Protein AF-A0A959ZUV1-F1 (afdb_monomer_lite)

Structure (mmCIF, N/CA/C/O backbone):
data_AF-A0A959ZUV1-F1
#
_entry.id   AF-A0A959ZUV1-F1
#
loop_
_atom_site.group_PDB
_atom_site.id
_atom_site.type_symbol
_atom_site.label_atom_id
_atom_site.label_alt_id
_atom_site.label_comp_id
_atom_site.label_asym_id
_atom_site.label_entity_id
_atom_site.label_seq_id
_atom_site.pdbx_PDB_ins_code
_atom_site.Cartn_x
_atom_site.Cartn_y
_atom_site.Cartn_z
_atom_site.occupancy
_atom_site.B_iso_or_equiv
_atom_site.auth_seq_id
_atom_site.auth_comp_id
_atom_site.auth_asym_id
_atom_site.auth_atom_id
_atom_site.pdbx_PDB_model_num
ATOM 1 N N . MET A 1 1 ? 0.750 -37.006 -27.232 1.00 47.06 1 MET A N 1
ATOM 2 C CA . MET A 1 1 ? 0.203 -35.703 -26.803 1.00 47.06 1 MET A CA 1
ATOM 3 C C . MET A 1 1 ? 0.967 -35.293 -25.562 1.00 47.06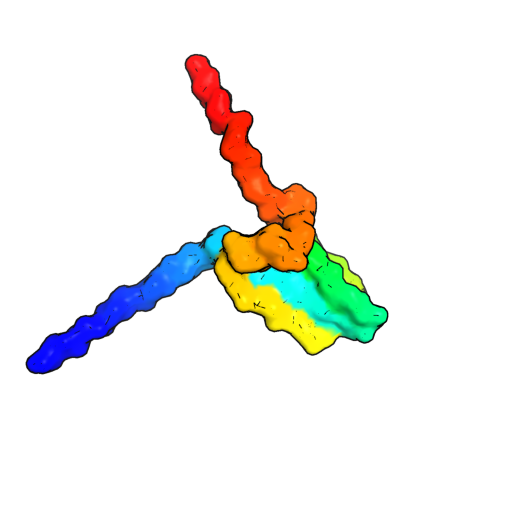 1 MET A C 1
ATOM 5 O O . MET A 1 1 ? 0.680 -35.785 -24.481 1.00 47.06 1 MET A O 1
ATOM 9 N N . THR A 1 2 ? 2.034 -34.522 -25.744 1.00 45.69 2 THR A N 1
ATOM 10 C CA . THR A 1 2 ? 2.876 -34.066 -24.637 1.00 45.69 2 THR A CA 1
ATOM 11 C C . THR A 1 2 ? 2.169 -32.880 -24.004 1.00 45.69 2 THR A C 1
ATOM 13 O O . THR A 1 2 ? 2.039 -31.838 -24.641 1.00 45.69 2 THR A O 1
ATOM 16 N N . TYR A 1 3 ? 1.657 -33.057 -22.788 1.00 47.25 3 TYR A N 1
ATOM 17 C CA . TYR A 1 3 ? 1.228 -31.940 -21.959 1.00 47.25 3 TYR A CA 1
ATOM 18 C C . TYR A 1 3 ? 2.480 -31.105 -21.694 1.00 47.25 3 TYR A C 1
ATOM 20 O O . TYR A 1 3 ? 3.356 -31.514 -20.934 1.00 47.25 3 TYR A O 1
ATOM 28 N N . LEU A 1 4 ? 2.610 -29.981 -22.398 1.00 51.22 4 LEU A N 1
ATOM 29 C CA . LEU A 1 4 ? 3.535 -28.927 -22.018 1.00 51.22 4 LEU A CA 1
ATOM 30 C C . LEU A 1 4 ? 2.996 -28.377 -20.702 1.00 51.22 4 LEU A C 1
ATOM 32 O O . LEU A 1 4 ? 2.166 -27.475 -20.687 1.00 51.22 4 LEU A O 1
ATOM 36 N N . THR A 1 5 ? 3.400 -28.994 -19.596 1.00 51.56 5 THR A N 1
ATOM 37 C CA . THR A 1 5 ? 3.306 -28.373 -18.284 1.00 51.56 5 THR A CA 1
ATOM 38 C C . THR A 1 5 ? 4.213 -27.159 -18.370 1.00 51.56 5 THR A C 1
ATOM 40 O O . THR A 1 5 ? 5.434 -27.284 -18.264 1.00 51.56 5 THR A O 1
ATOM 43 N N . GLU A 1 6 ? 3.623 -26.007 -18.689 1.00 53.22 6 GLU A N 1
ATOM 44 C CA . GLU A 1 6 ? 4.291 -24.719 -18.587 1.00 53.22 6 GLU A CA 1
ATOM 45 C C . GLU A 1 6 ? 4.982 -24.704 -17.217 1.00 53.22 6 GLU A C 1
ATOM 47 O O . GLU A 1 6 ? 4.328 -25.035 -16.215 1.00 53.22 6 GLU A O 1
ATOM 52 N N . PRO A 1 7 ? 6.301 -24.432 -17.141 1.00 50.94 7 PRO A N 1
ATOM 53 C CA . PRO A 1 7 ? 6.937 -24.272 -15.843 1.00 50.94 7 PRO A CA 1
ATOM 54 C C . PRO A 1 7 ? 6.089 -23.251 -15.085 1.00 50.94 7 PRO A C 1
ATOM 56 O O . PRO A 1 7 ? 5.659 -22.279 -15.717 1.00 50.94 7 PRO A O 1
ATOM 59 N N . PRO A 1 8 ? 5.777 -23.465 -13.789 1.00 51.06 8 PRO A N 1
ATOM 60 C CA . PRO A 1 8 ? 5.052 -22.458 -13.036 1.00 51.06 8 PRO A CA 1
ATOM 61 C C . PRO A 1 8 ? 5.837 -21.183 -13.263 1.00 51.06 8 PRO A C 1
ATOM 63 O O . PRO A 1 8 ? 7.023 -21.160 -12.938 1.00 51.06 8 PRO A O 1
ATOM 66 N N . HIS A 1 9 ? 5.234 -20.199 -13.941 1.00 53.22 9 HIS A N 1
ATOM 67 C CA . HIS A 1 9 ? 5.851 -18.898 -14.098 1.00 53.22 9 HIS A CA 1
ATOM 68 C C . HIS A 1 9 ? 6.272 -18.546 -12.690 1.00 53.22 9 HIS A C 1
ATOM 70 O O . HIS A 1 9 ? 5.406 -18.375 -11.825 1.00 53.22 9 HIS A O 1
ATOM 76 N N . THR A 1 10 ? 7.577 -18.577 -12.428 1.00 46.41 10 THR A N 1
ATOM 77 C CA . THR A 1 10 ? 8.133 -18.087 -11.189 1.00 46.41 10 THR A CA 1
ATOM 78 C C . THR A 1 10 ? 7.785 -16.620 -11.287 1.00 46.41 10 THR A C 1
ATOM 80 O O . THR A 1 10 ? 8.459 -15.846 -11.960 1.00 46.41 10 THR A O 1
ATOM 83 N N . ARG A 1 11 ? 6.593 -16.278 -10.793 1.00 51.81 11 ARG A N 1
ATOM 84 C CA . ARG A 1 11 ? 6.162 -14.922 -10.553 1.00 51.81 11 ARG A CA 1
ATOM 85 C C . ARG A 1 11 ? 7.172 -14.485 -9.533 1.00 51.81 11 ARG A C 1
ATOM 87 O O . ARG A 1 11 ? 7.070 -14.845 -8.366 1.00 51.81 11 ARG A O 1
ATOM 94 N N . ASP A 1 12 ? 8.236 -13.899 -10.056 1.00 52.19 12 ASP A N 1
ATOM 95 C CA . ASP A 1 12 ? 9.255 -13.177 -9.339 1.00 52.19 12 ASP A CA 1
ATOM 96 C C . ASP A 1 12 ? 8.505 -12.430 -8.238 1.00 52.19 12 ASP A C 1
ATOM 98 O O . ASP A 1 12 ? 7.764 -11.487 -8.522 1.00 52.19 12 ASP A O 1
ATOM 102 N N . GLY A 1 13 ? 8.560 -12.933 -7.001 1.00 53.69 13 GLY A N 1
ATOM 103 C CA . GLY A 1 13 ? 7.798 -12.349 -5.893 1.00 53.69 13 GLY A CA 1
ATOM 104 C C . GLY A 1 13 ? 8.189 -10.884 -5.686 1.00 53.69 13 GLY A C 1
ATOM 105 O O . GLY A 1 13 ? 7.389 -10.082 -5.209 1.00 53.69 13 GLY A O 1
ATOM 106 N N . ASP A 1 14 ? 9.389 -10.532 -6.152 1.00 60.75 14 ASP A N 1
ATOM 107 C CA . ASP A 1 14 ? 9.950 -9.191 -6.270 1.00 60.75 14 ASP A CA 1
ATOM 108 C C . ASP A 1 14 ? 9.242 -8.273 -7.279 1.00 60.75 14 ASP A C 1
ATOM 110 O O . ASP A 1 14 ? 9.293 -7.048 -7.136 1.00 60.75 14 ASP A O 1
ATOM 114 N N . GLN A 1 15 ? 8.546 -8.830 -8.273 1.00 68.06 15 GLN A N 1
ATOM 115 C CA . GLN A 1 15 ? 7.758 -8.079 -9.254 1.00 68.06 15 GLN A CA 1
ATOM 116 C C . GLN A 1 15 ? 6.278 -7.970 -8.879 1.00 68.06 15 GLN A C 1
ATOM 118 O O . GLN A 1 15 ? 5.530 -7.274 -9.571 1.00 68.06 15 GLN A O 1
ATOM 123 N N . GLU A 1 16 ? 5.838 -8.609 -7.796 1.00 78.00 16 GLU A N 1
ATOM 124 C CA . GLU A 1 16 ? 4.463 -8.527 -7.310 1.00 78.00 16 GLU A CA 1
ATOM 125 C C . GLU A 1 16 ? 4.371 -7.649 -6.058 1.00 78.00 16 GLU A C 1
ATOM 127 O O . GLU A 1 16 ? 5.129 -7.777 -5.091 1.00 78.00 16 GLU A O 1
ATOM 132 N N . GLY A 1 17 ? 3.407 -6.734 -6.072 1.00 86.38 17 GLY A N 1
ATOM 133 C CA . GLY A 1 17 ? 3.113 -5.854 -4.953 1.00 86.38 17 GLY A CA 1
ATOM 134 C C . GLY A 1 17 ? 1.663 -5.957 -4.511 1.00 86.38 17 GLY A C 1
ATOM 135 O O . GLY A 1 17 ? 0.846 -6.693 -5.076 1.00 86.38 17 GLY A O 1
ATOM 136 N N . TRP A 1 18 ? 1.335 -5.174 -3.494 1.00 87.94 18 TRP A N 1
ATOM 137 C CA . TRP A 1 18 ? -0.019 -5.063 -2.990 1.00 87.94 18 TRP A CA 1
ATOM 138 C C . TRP A 1 18 ? -0.334 -3.657 -2.493 1.00 87.94 18 TRP A C 1
ATOM 140 O O . TRP A 1 18 ? 0.554 -2.903 -2.102 1.00 87.94 18 TRP A O 1
ATOM 150 N N . VAL A 1 19 ? -1.616 -3.313 -2.487 1.00 88.81 19 VAL A N 1
ATOM 151 C CA . VAL A 1 19 ? -2.147 -2.088 -1.885 1.00 88.81 19 VAL A CA 1
ATOM 152 C C . VAL A 1 19 ? -3.433 -2.416 -1.135 1.00 88.81 19 VAL A C 1
ATOM 154 O O . VAL A 1 19 ? -4.245 -3.215 -1.609 1.00 88.81 19 VAL A O 1
ATOM 157 N N . ALA A 1 20 ? -3.620 -1.837 0.048 1.00 89.00 20 ALA A N 1
ATOM 158 C CA . ALA A 1 20 ? -4.834 -2.011 0.832 1.00 89.00 20 ALA A CA 1
ATOM 159 C C . ALA A 1 20 ? -5.763 -0.808 0.685 1.00 89.00 20 ALA A C 1
ATOM 161 O O . ALA A 1 20 ? -5.339 0.345 0.622 1.00 89.00 20 ALA A O 1
ATOM 162 N N . ARG A 1 21 ? -7.062 -1.087 0.688 1.00 89.06 21 ARG A N 1
ATOM 163 C CA . ARG A 1 21 ? -8.115 -0.097 0.878 1.00 89.06 21 ARG A CA 1
ATOM 164 C C . ARG A 1 21 ? -8.517 -0.097 2.344 1.00 89.06 21 ARG A C 1
ATOM 166 O O . ARG A 1 21 ? -8.899 -1.145 2.867 1.00 89.06 21 ARG A O 1
ATOM 173 N N . LEU A 1 22 ? -8.463 1.060 2.990 1.00 88.62 22 LEU A N 1
ATOM 174 C CA . LEU A 1 22 ? -8.802 1.192 4.406 1.00 88.62 22 LEU A CA 1
ATOM 175 C C . LEU A 1 22 ? -10.320 1.255 4.608 1.00 88.62 22 LEU A C 1
ATOM 177 O O . LEU A 1 22 ? -11.064 1.719 3.736 1.00 88.62 22 LEU A O 1
ATOM 181 N N . THR A 1 23 ? -10.789 0.796 5.768 1.00 85.75 23 THR A N 1
ATOM 182 C CA . THR A 1 23 ? -12.219 0.826 6.127 1.00 85.75 23 THR A CA 1
ATOM 183 C C . THR A 1 23 ? -12.730 2.255 6.303 1.00 85.75 23 THR A C 1
ATOM 185 O O . THR A 1 23 ? -13.838 2.552 5.862 1.00 85.75 23 THR A O 1
ATOM 188 N N . ALA A 1 24 ? -11.893 3.153 6.834 1.00 85.38 24 ALA A N 1
ATOM 189 C CA . ALA A 1 24 ? -12.163 4.590 6.941 1.00 85.38 24 ALA A CA 1
ATOM 190 C C . ALA A 1 24 ? -12.261 5.309 5.576 1.00 85.38 24 ALA A C 1
ATOM 192 O O . ALA A 1 24 ? -12.645 6.474 5.506 1.00 85.38 24 ALA A O 1
ATOM 193 N N . GLY A 1 25 ? -11.939 4.615 4.480 1.00 83.81 25 GLY A N 1
ATOM 194 C CA . GLY A 1 25 ? -11.801 5.194 3.149 1.00 83.81 25 GLY A CA 1
ATOM 195 C C . GLY A 1 25 ? -10.340 5.482 2.801 1.00 83.81 25 GLY A C 1
ATOM 196 O O . GLY A 1 25 ? -9.474 5.573 3.662 1.00 83.81 25 GLY A O 1
ATOM 197 N N . GLY A 1 26 ? -10.059 5.585 1.501 1.00 87.50 26 GLY A N 1
ATOM 198 C CA . GLY A 1 26 ? -8.701 5.779 0.989 1.00 87.50 26 GLY A CA 1
ATOM 199 C C . GLY A 1 26 ? -7.918 4.487 0.743 1.00 87.50 26 GLY A C 1
ATOM 200 O O . GLY A 1 26 ? -8.366 3.374 1.034 1.00 87.50 26 GLY A O 1
ATOM 201 N N . TRP A 1 27 ? -6.746 4.664 0.139 1.00 88.81 27 TRP A N 1
ATOM 202 C CA . TRP A 1 27 ? -5.815 3.603 -0.231 1.00 88.81 27 TRP A CA 1
ATOM 203 C C . TRP A 1 27 ? -4.487 3.823 0.483 1.00 88.81 27 TRP A C 1
ATOM 205 O O . TRP A 1 27 ? -4.047 4.965 0.631 1.00 88.81 27 TRP A O 1
ATOM 215 N N . THR A 1 28 ? -3.845 2.738 0.901 1.00 87.69 28 THR A N 1
ATOM 216 C CA . THR A 1 28 ? -2.472 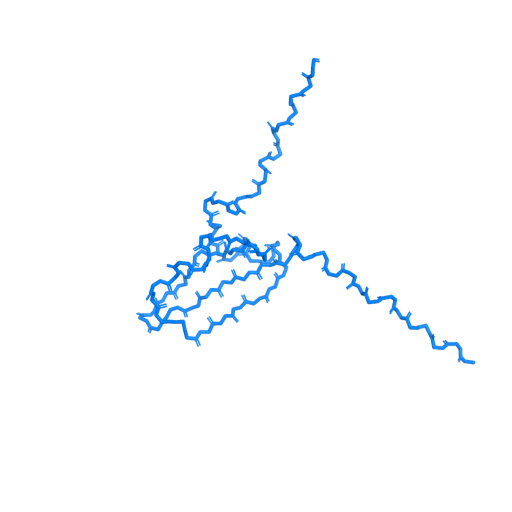2.789 1.398 1.00 87.69 28 THR A CA 1
ATOM 217 C C . THR A 1 28 ? -1.508 3.091 0.254 1.00 87.69 28 THR A C 1
ATOM 219 O O . THR A 1 28 ? -1.863 3.079 -0.928 1.00 87.69 28 THR A O 1
ATOM 222 N N . TYR A 1 29 ? -0.246 3.313 0.604 1.00 88.25 29 TYR A N 1
ATOM 223 C CA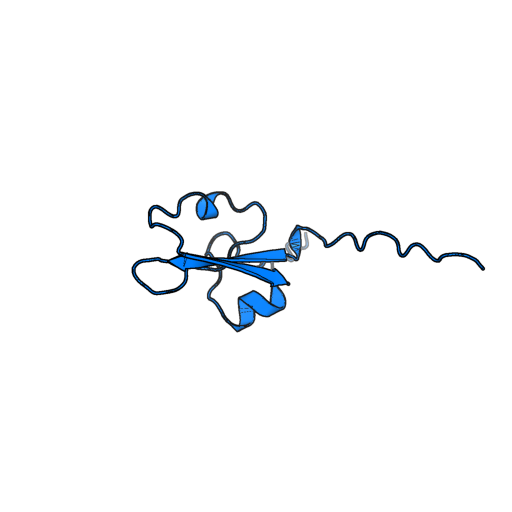 . TYR A 1 29 ? 0.824 3.153 -0.366 1.00 88.25 29 TYR A CA 1
ATOM 224 C C . TYR A 1 29 ? 0.842 1.708 -0.878 1.00 88.25 29 TYR A C 1
ATOM 226 O O . TYR A 1 29 ? 0.435 0.788 -0.159 1.00 88.25 29 TYR A O 1
ATOM 234 N N . TYR A 1 30 ? 1.292 1.498 -2.114 1.00 86.69 30 TYR A N 1
ATOM 235 C CA . TYR A 1 30 ? 1.570 0.135 -2.549 1.00 86.69 30 TYR A CA 1
ATOM 236 C C . TYR A 1 30 ? 2.918 -0.317 -1.966 1.00 86.69 30 TYR A C 1
ATOM 238 O O . TYR A 1 30 ? 3.875 0.463 -1.859 1.00 86.69 30 TYR A O 1
ATOM 246 N N . HIS A 1 31 ? 2.991 -1.591 -1.603 1.00 86.19 31 HIS A N 1
ATOM 247 C CA . HIS A 1 31 ? 4.146 -2.238 -0.996 1.00 86.19 31 HIS A CA 1
ATOM 248 C C . HIS A 1 31 ? 4.580 -3.440 -1.837 1.00 86.19 31 HIS A C 1
ATOM 250 O O . HIS A 1 31 ? 3.745 -4.111 -2.443 1.00 86.19 31 HIS A O 1
ATOM 256 N N . ARG A 1 32 ? 5.884 -3.739 -1.863 1.00 81.69 32 ARG A N 1
ATOM 257 C CA . ARG A 1 32 ? 6.379 -5.013 -2.407 1.00 81.69 32 ARG A CA 1
ATOM 258 C C . ARG A 1 32 ? 6.053 -6.168 -1.465 1.00 81.69 32 ARG A C 1
ATOM 260 O O . ARG A 1 32 ? 5.921 -5.975 -0.249 1.00 81.69 32 ARG A O 1
ATOM 267 N N . SER A 1 33 ? 5.980 -7.369 -2.025 1.00 73.81 33 SER A N 1
ATOM 268 C CA . SER A 1 33 ? 5.905 -8.607 -1.251 1.00 73.81 33 SER A CA 1
ATOM 269 C C . SER A 1 33 ? 7.152 -8.733 -0.367 1.00 73.81 33 SER A C 1
ATOM 271 O O . SER A 1 33 ? 8.251 -8.923 -0.864 1.00 73.81 33 SER A O 1
ATOM 273 N N . GLY A 1 34 ? 6.995 -8.553 0.950 1.00 73.75 34 GLY A N 1
ATOM 274 C CA . GLY A 1 34 ? 8.100 -8.624 1.921 1.00 73.75 34 GLY A CA 1
ATOM 275 C C . GLY A 1 34 ? 8.451 -7.311 2.628 1.00 73.75 34 GLY A C 1
ATOM 276 O O . GLY A 1 34 ? 9.264 -7.323 3.548 1.00 73.75 34 GLY A O 1
ATOM 277 N N . CYS A 1 35 ? 7.814 -6.189 2.284 1.00 78.25 35 CYS A N 1
ATOM 278 C CA . CYS A 1 35 ? 8.027 -4.932 3.003 1.00 78.25 35 CYS A CA 1
ATOM 279 C C . CYS A 1 35 ? 7.591 -5.033 4.475 1.00 78.25 35 CYS A C 1
ATOM 281 O O . CYS A 1 35 ? 6.434 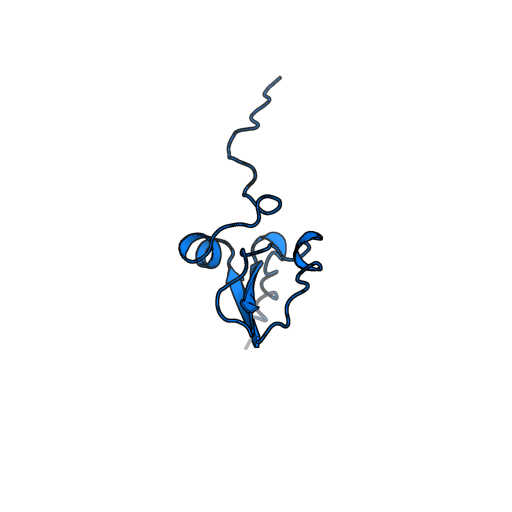-5.338 4.770 1.00 78.25 35 CYS A O 1
ATOM 283 N N . THR A 1 36 ? 8.490 -4.731 5.408 1.00 76.06 36 THR A N 1
ATOM 284 C CA . THR A 1 36 ? 8.210 -4.765 6.852 1.00 76.06 36 THR A CA 1
ATOM 285 C C . THR A 1 36 ? 7.242 -3.667 7.282 1.00 76.06 36 THR A C 1
ATOM 287 O O . THR A 1 36 ? 6.314 -3.954 8.032 1.00 76.06 36 THR A O 1
ATOM 290 N N . GLU A 1 37 ? 7.368 -2.462 6.720 1.00 73.38 37 GLU A N 1
ATOM 291 C CA . GLU A 1 37 ? 6.468 -1.323 6.988 1.00 73.38 37 GLU A CA 1
ATOM 292 C C . GLU A 1 37 ? 5.012 -1.622 6.631 1.00 73.38 37 GLU A C 1
ATOM 294 O O . GLU A 1 37 ? 4.075 -1.104 7.229 1.00 73.38 37 GLU A O 1
ATOM 299 N N . SER A 1 38 ? 4.812 -2.520 5.670 1.00 71.19 38 SER A N 1
ATOM 300 C CA . SER A 1 38 ? 3.487 -2.930 5.219 1.00 71.19 38 SER A CA 1
ATOM 301 C C . SER A 1 38 ? 2.699 -3.704 6.292 1.00 71.19 38 SER A C 1
ATOM 303 O O . SER A 1 38 ? 1.471 -3.758 6.247 1.00 71.19 38 SER A O 1
ATOM 305 N N . ARG A 1 39 ? 3.392 -4.250 7.304 1.00 65.50 39 ARG A N 1
ATOM 306 C CA . ARG A 1 39 ? 2.791 -4.922 8.470 1.00 65.50 39 ARG A CA 1
ATOM 307 C C . ARG A 1 39 ? 2.248 -3.942 9.513 1.00 65.50 39 ARG A C 1
ATOM 309 O O . ARG A 1 39 ? 1.548 -4.371 10.423 1.00 65.50 39 ARG A O 1
ATOM 316 N N . GLY A 1 40 ? 2.580 -2.658 9.390 1.00 61.28 40 GLY A N 1
ATOM 317 C CA . GLY A 1 40 ? 2.235 -1.609 10.346 1.00 61.28 40 GLY A CA 1
ATOM 318 C C . GLY A 1 40 ? 0.942 -0.860 10.036 1.00 61.28 40 GLY A C 1
ATOM 319 O O . GLY A 1 40 ? 0.711 0.183 10.638 1.00 61.28 40 GLY A O 1
ATOM 320 N N . ALA A 1 41 ? 0.107 -1.334 9.102 1.00 63.47 41 ALA A N 1
ATOM 321 C CA . ALA A 1 41 ? -1.204 -0.730 8.875 1.00 63.47 41 ALA A CA 1
ATOM 322 C C . ALA A 1 41 ? -2.066 -0.909 10.138 1.00 63.47 41 ALA A C 1
ATOM 324 O O . ALA A 1 41 ? -2.666 -1.957 10.357 1.00 63.47 41 ALA A O 1
ATOM 325 N N . THR A 1 42 ? -2.081 0.117 10.988 1.00 61.75 42 THR A N 1
ATOM 326 C CA . THR A 1 42 ? -2.858 0.185 12.234 1.00 61.75 42 THR A CA 1
ATOM 327 C C . THR A 1 42 ? -4.360 0.266 11.980 1.00 61.75 42 THR A C 1
ATOM 329 O O . THR A 1 42 ? -5.154 -0.073 12.852 1.00 61.75 42 THR A O 1
ATOM 332 N N . GLU A 1 43 ? -4.747 0.682 10.776 1.00 77.50 43 GLU A N 1
ATOM 333 C CA . GLU A 1 43 ? -6.135 0.827 10.364 1.00 77.50 43 GLU A CA 1
ATOM 334 C C . GLU A 1 43 ? -6.706 -0.477 9.780 1.00 77.50 43 GLU A C 1
ATOM 336 O O . GLU A 1 43 ? -6.030 -1.170 9.011 1.00 77.50 43 GLU A O 1
ATOM 341 N N . PRO A 1 44 ? -7.983 -0.803 10.060 1.00 83.81 44 PRO A N 1
ATOM 342 C CA . PRO A 1 44 ? -8.618 -2.005 9.535 1.00 83.81 44 PRO A CA 1
ATOM 343 C C . PRO A 1 44 ? -8.720 -1.971 8.004 1.00 83.81 44 PRO A C 1
ATOM 345 O O . PRO A 1 44 ? -9.273 -1.039 7.405 1.00 83.81 44 PRO A O 1
ATOM 348 N N . VAL A 1 45 ? -8.232 -3.032 7.360 1.00 87.00 45 VAL A N 1
ATOM 349 C CA . VAL A 1 45 ? -8.224 -3.195 5.900 1.00 87.00 45 VAL A CA 1
ATOM 350 C C . VAL A 1 45 ? -9.554 -3.760 5.407 1.00 87.00 45 VAL A C 1
ATOM 352 O O . VAL A 1 45 ? -10.005 -4.810 5.857 1.00 87.00 45 VAL A O 1
ATOM 355 N N . ARG A 1 46 ? -10.158 -3.090 4.423 1.00 88.94 46 ARG A N 1
ATOM 356 C CA . ARG A 1 46 ? -11.404 -3.518 3.774 1.00 88.94 46 ARG A CA 1
ATOM 357 C C . ARG A 1 46 ? -11.164 -4.450 2.590 1.00 88.94 46 ARG A C 1
ATOM 359 O O . ARG A 1 46 ? -11.962 -5.346 2.341 1.00 88.94 46 ARG A O 1
ATOM 366 N N . SER A 1 47 ? -10.125 -4.187 1.803 1.00 89.75 47 SER A N 1
ATOM 367 C CA . SER A 1 47 ? -9.776 -4.990 0.627 1.00 89.75 47 SER A CA 1
ATOM 368 C C . SER A 1 47 ? -8.302 -4.822 0.282 1.00 89.75 47 SER A C 1
ATOM 370 O O . SER A 1 47 ? -7.705 -3.798 0.614 1.00 89.75 47 SER A O 1
ATOM 372 N N . VAL A 1 48 ? -7.725 -5.811 -0.396 1.00 88.31 48 VAL A N 1
ATOM 373 C CA . VAL A 1 48 ? -6.334 -5.801 -0.854 1.00 88.31 48 VAL A CA 1
ATOM 374 C C . VAL A 1 48 ? -6.309 -6.080 -2.348 1.00 88.31 48 VAL A C 1
ATOM 376 O O . VAL A 1 48 ? -6.845 -7.089 -2.804 1.00 88.31 48 VAL A O 1
ATOM 379 N N . VAL A 1 49 ? -5.656 -5.204 -3.105 1.00 88.69 49 VAL A N 1
ATOM 380 C CA . VAL A 1 49 ? -5.348 -5.425 -4.520 1.00 88.69 49 VAL A CA 1
ATOM 381 C C . VAL A 1 49 ? -3.914 -5.923 -4.605 1.00 88.69 49 VAL A C 1
ATOM 383 O O . VAL A 1 49 ? -3.014 -5.314 -4.031 1.00 88.69 49 VAL A O 1
ATOM 386 N N . ARG A 1 50 ? -3.707 -7.033 -5.312 1.00 87.50 50 ARG A N 1
ATOM 387 C CA . ARG A 1 50 ? -2.389 -7.608 -5.597 1.00 87.50 50 ARG A CA 1
ATOM 388 C C . ARG A 1 50 ? -2.163 -7.605 -7.095 1.00 87.50 50 ARG A C 1
ATOM 390 O O . ARG A 1 50 ? -3.105 -7.832 -7.853 1.00 87.50 50 ARG A O 1
ATOM 397 N N . GLY A 1 51 ? -0.937 -7.349 -7.518 1.00 85.94 51 GLY A N 1
ATOM 398 C CA . GLY A 1 51 ? -0.633 -7.333 -8.937 1.00 85.94 51 GLY A CA 1
ATOM 399 C C . GLY A 1 51 ? 0.807 -6.958 -9.244 1.00 85.94 51 GLY A C 1
ATOM 400 O O . GLY A 1 51 ? 1.592 -6.687 -8.330 1.00 85.94 51 GLY A O 1
ATOM 401 N N . PRO A 1 52 ? 1.150 -6.926 -10.540 1.00 85.00 52 PRO A N 1
ATOM 402 C CA . PRO A 1 52 ? 2.486 -6.586 -10.975 1.00 85.00 52 PRO A CA 1
ATOM 403 C C . PRO A 1 52 ? 2.823 -5.162 -10.554 1.00 85.00 52 PRO A C 1
ATOM 405 O O . PRO A 1 52 ? 2.008 -4.238 -10.643 1.00 85.00 52 PRO A O 1
ATOM 408 N N . TRP A 1 53 ? 4.059 -4.982 -10.123 1.00 79.25 53 TRP A N 1
ATOM 409 C CA . TRP A 1 53 ? 4.530 -3.741 -9.547 1.00 79.25 53 TRP A CA 1
ATOM 410 C C . TRP A 1 53 ? 4.389 -2.564 -10.522 1.00 79.25 53 TRP A C 1
ATOM 412 O O . TRP A 1 53 ? 3.914 -1.505 -10.119 1.00 79.25 53 TRP A O 1
ATOM 422 N N . ARG A 1 54 ? 4.659 -2.780 -11.818 1.00 80.88 54 ARG A N 1
ATOM 423 C CA . ARG A 1 54 ? 4.403 -1.782 -12.872 1.00 80.88 54 ARG A CA 1
ATOM 424 C C . ARG A 1 54 ? 2.950 -1.313 -12.902 1.00 80.88 54 ARG A C 1
ATOM 426 O O . ARG A 1 54 ? 2.697 -0.136 -13.069 1.00 80.88 54 ARG A O 1
ATOM 433 N N . TYR A 1 55 ? 1.978 -2.202 -12.728 1.00 85.69 55 TYR A N 1
ATOM 434 C CA . TYR A 1 55 ? 0.579 -1.778 -12.698 1.00 85.69 55 TYR A CA 1
ATOM 435 C C . TYR A 1 55 ? 0.298 -0.932 -11.452 1.00 85.69 55 TYR A C 1
ATOM 437 O O . TYR A 1 55 ? -0.261 0.159 -11.535 1.00 85.69 55 TYR A O 1
ATOM 445 N N . LEU A 1 56 ? 0.743 -1.401 -10.286 1.00 85.56 56 LEU A N 1
ATOM 446 C CA . LEU A 1 56 ? 0.473 -0.717 -9.025 1.00 85.56 56 LEU A CA 1
ATOM 447 C C . LEU A 1 56 ? 1.150 0.658 -8.940 1.00 85.56 56 LEU A C 1
ATOM 449 O O . LEU A 1 56 ? 0.540 1.596 -8.432 1.00 85.56 56 LEU A O 1
ATOM 453 N N . SER A 1 57 ? 2.364 0.809 -9.472 1.00 82.75 57 SER A N 1
ATOM 454 C CA . SER A 1 57 ? 3.096 2.081 -9.453 1.00 82.75 57 SER A CA 1
ATOM 455 C C . SER A 1 57 ? 2.498 3.159 -10.351 1.00 82.75 57 SER A C 1
ATOM 457 O O . SER A 1 57 ? 2.706 4.342 -10.092 1.00 82.75 57 SER A O 1
ATOM 459 N N . HIS A 1 58 ? 1.733 2.774 -11.374 1.00 86.81 58 HIS A N 1
ATOM 460 C CA . HIS A 1 58 ? 1.012 3.719 -12.229 1.00 86.81 58 HIS A CA 1
ATOM 461 C C . HIS A 1 58 ? -0.258 4.269 -11.566 1.00 86.81 58 HIS A C 1
ATOM 463 O O . HIS A 1 58 ? -0.718 5.352 -11.922 1.00 86.81 58 HIS A O 1
ATOM 469 N N . HIS A 1 59 ? -0.835 3.532 -10.615 1.00 88.81 59 HIS A N 1
ATOM 470 C CA . HIS A 1 59 ? -2.141 3.845 -10.031 1.00 88.81 59 HIS A CA 1
ATOM 471 C C . HIS A 1 59 ? -2.069 4.301 -8.568 1.00 88.81 59 HIS A C 1
ATOM 473 O O . HIS A 1 59 ? -2.945 5.038 -8.114 1.00 88.81 59 HIS A O 1
ATOM 479 N N . TRP A 1 60 ? -1.031 3.903 -7.831 1.00 88.88 60 TRP A N 1
ATOM 480 C CA . TRP A 1 60 ? -0.850 4.236 -6.421 1.00 88.88 60 TRP A CA 1
ATOM 481 C C . TRP A 1 60 ? 0.554 4.748 -6.138 1.00 88.88 60 TRP A C 1
ATOM 483 O O . TRP A 1 60 ? 1.520 4.464 -6.845 1.00 88.88 60 TRP A O 1
ATOM 493 N N . ARG A 1 61 ? 0.680 5.496 -5.041 1.00 86.56 61 ARG A N 1
ATOM 494 C CA . ARG A 1 61 ? 1.979 6.001 -4.602 1.00 86.56 61 ARG A CA 1
ATOM 4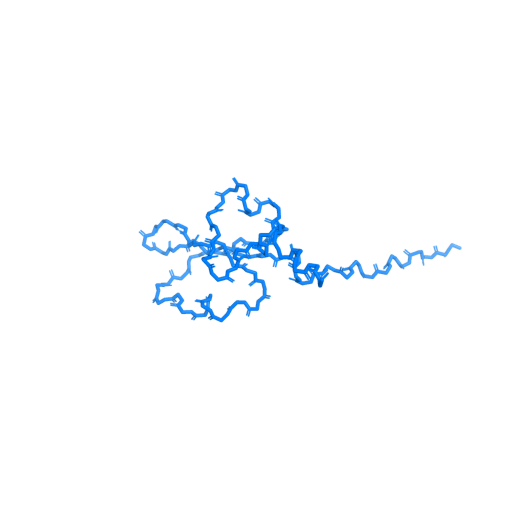95 C C . ARG A 1 61 ? 2.806 4.863 -3.979 1.00 86.56 61 ARG A C 1
ATOM 497 O O . ARG A 1 61 ? 2.250 4.089 -3.194 1.00 86.56 61 ARG A O 1
ATOM 504 N N . PRO A 1 62 ? 4.117 4.773 -4.269 1.00 82.69 62 PRO A N 1
ATOM 505 C CA . PRO A 1 62 ? 5.007 3.827 -3.603 1.00 82.69 62 PRO A CA 1
ATOM 506 C C . PRO A 1 62 ? 5.136 4.115 -2.121 1.00 82.69 62 PRO A C 1
ATOM 508 O O . PRO A 1 62 ? 5.252 5.276 -1.720 1.00 82.69 62 PRO A O 1
ATOM 511 N N . CYS A 1 63 ? 5.262 3.055 -1.326 1.00 83.75 63 CYS A N 1
ATOM 512 C CA . CYS A 1 63 ? 5.850 3.177 -0.001 1.00 83.75 63 CYS A CA 1
ATOM 513 C C . CYS A 1 63 ? 7.276 3.750 -0.143 1.00 83.75 63 CYS A C 1
ATOM 515 O O . CYS A 1 63 ? 8.017 3.295 -1.019 1.00 83.75 63 CYS A O 1
ATOM 517 N N . PRO A 1 64 ? 7.693 4.721 0.693 1.00 79.19 64 PRO A N 1
ATOM 518 C CA . PRO A 1 64 ? 9.033 5.310 0.620 1.00 79.19 64 PRO A CA 1
ATOM 519 C C . PRO A 1 64 ? 10.156 4.269 0.747 1.00 79.19 64 PRO A C 1
ATOM 521 O O . PRO A 1 64 ? 11.199 4.443 0.125 1.00 79.19 64 PRO A O 1
ATOM 524 N N . HIS A 1 65 ? 9.909 3.163 1.456 1.00 77.31 65 HIS A N 1
ATOM 525 C CA . HIS A 1 65 ? 10.840 2.037 1.603 1.00 77.31 65 HIS A CA 1
ATOM 526 C C . HIS A 1 65 ? 10.754 1.006 0.467 1.00 77.31 65 HIS A C 1
ATOM 528 O O . HIS A 1 65 ? 11.682 0.234 0.269 1.00 77.31 65 HIS A O 1
ATOM 534 N N . CYS A 1 66 ? 9.650 0.977 -0.288 1.00 76.19 66 CYS A N 1
ATOM 535 C CA . CYS A 1 66 ? 9.480 0.109 -1.462 1.00 76.19 66 CYS A CA 1
ATOM 536 C C . CYS A 1 66 ? 9.754 0.829 -2.780 1.00 76.19 66 CYS A C 1
ATOM 538 O O . CYS A 1 66 ? 9.403 0.295 -3.841 1.00 76.19 66 CYS A O 1
ATOM 540 N N . ARG A 1 67 ? 10.305 2.051 -2.734 1.00 65.38 67 ARG A N 1
ATOM 541 C CA . ARG A 1 67 ? 10.692 2.766 -3.948 1.00 65.38 67 ARG A CA 1
ATOM 542 C C . ARG A 1 67 ? 11.559 1.843 -4.810 1.00 65.38 67 ARG A C 1
ATOM 544 O O . ARG A 1 67 ? 12.282 1.005 -4.266 1.00 65.38 67 ARG A O 1
ATOM 551 N N . PRO A 1 68 ? 11.469 1.953 -6.146 1.00 55.56 68 PRO A N 1
ATOM 552 C CA . PRO A 1 68 ? 12.474 1.323 -6.980 1.00 55.56 68 PRO A CA 1
ATOM 553 C C . PRO A 1 68 ? 13.860 1.700 -6.455 1.00 55.56 68 PRO A C 1
ATOM 555 O O . PRO A 1 68 ? 14.003 2.849 -6.017 1.00 55.56 68 PRO A O 1
ATOM 558 N N . PRO A 1 69 ? 14.865 0.799 -6.488 1.00 54.09 69 PRO A N 1
ATOM 559 C CA . PRO A 1 69 ? 16.226 1.307 -6.553 1.00 54.09 69 PRO A CA 1
ATOM 560 C C . PRO A 1 69 ? 16.191 2.324 -7.690 1.00 54.09 69 PRO A C 1
ATOM 562 O O . PRO A 1 69 ? 15.745 1.995 -8.789 1.00 54.09 69 PRO A O 1
ATOM 565 N N . MET A 1 70 ? 16.461 3.593 -7.384 1.00 51.84 70 MET A N 1
ATOM 566 C CA . MET A 1 70 ? 16.606 4.569 -8.451 1.00 51.84 70 MET A CA 1
ATOM 567 C C . MET A 1 70 ? 17.681 3.985 -9.359 1.00 51.84 7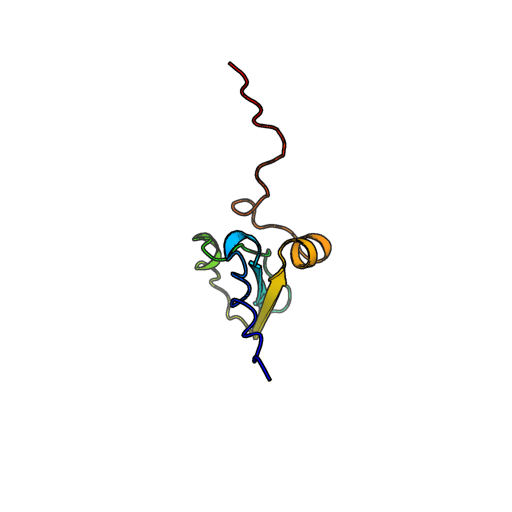0 MET A C 1
ATOM 569 O O . MET A 1 70 ? 18.753 3.646 -8.860 1.00 51.84 70 MET A O 1
ATOM 573 N N . ASP A 1 71 ? 17.376 3.784 -10.639 1.00 49.88 71 ASP A N 1
ATOM 574 C CA . ASP A 1 71 ? 18.393 3.529 -11.651 1.00 49.88 71 ASP A CA 1
ATOM 575 C C . ASP A 1 71 ? 19.431 4.657 -11.521 1.00 49.88 71 ASP A C 1
ATOM 577 O O . ASP A 1 71 ? 19.175 5.789 -11.930 1.00 49.88 71 ASP A O 1
ATOM 581 N N . GLY A 1 72 ? 20.528 4.412 -10.803 1.00 48.19 72 GLY A N 1
ATOM 582 C CA . GLY A 1 72 ? 21.382 5.505 -10.343 1.00 48.19 72 GLY A CA 1
ATOM 583 C C . GLY A 1 72 ? 22.342 5.223 -9.191 1.00 48.19 72 GLY A C 1
ATOM 584 O O . GLY A 1 72 ? 22.954 6.176 -8.729 1.00 48.19 72 GLY A O 1
ATOM 585 N N . ASP A 1 73 ? 22.535 3.976 -8.756 1.00 42.38 73 ASP A N 1
ATOM 586 C CA . ASP A 1 73 ? 23.802 3.600 -8.111 1.00 42.38 73 ASP A CA 1
ATOM 587 C C . ASP A 1 73 ? 24.635 2.792 -9.110 1.00 42.38 73 ASP A C 1
ATOM 589 O O . ASP A 1 73 ? 24.850 1.591 -8.995 1.00 42.38 73 ASP A O 1
ATOM 593 N N . SER A 1 74 ? 25.054 3.485 -10.167 1.00 46.59 74 SER A N 1
ATOM 594 C CA . SER A 1 74 ? 26.309 3.155 -10.826 1.00 46.59 74 SER A CA 1
ATOM 595 C C . SER A 1 74 ? 27.421 3.798 -10.000 1.00 46.59 74 SER A C 1
ATOM 597 O O . SER A 1 74 ? 28.051 4.751 -10.457 1.00 46.59 74 SER A O 1
ATOM 599 N N . SER A 1 75 ? 27.671 3.308 -8.782 1.00 48.59 75 SER A N 1
ATOM 600 C CA . SER A 1 75 ? 29.015 3.409 -8.211 1.00 48.59 75 SER A CA 1
ATOM 601 C C . SER A 1 75 ? 29.902 2.457 -9.012 1.00 48.59 75 SER A C 1
ATOM 603 O O . SER A 1 75 ? 30.158 1.320 -8.626 1.00 48.59 75 SER A O 1
ATOM 605 N N . ALA A 1 76 ? 30.280 2.913 -10.207 1.00 49.59 76 ALA A N 1
ATOM 606 C CA . ALA A 1 76 ? 31.456 2.415 -10.886 1.00 49.59 76 ALA A CA 1
ATOM 607 C C . ALA A 1 76 ? 32.669 2.962 -10.122 1.00 49.59 76 ALA A C 1
ATOM 609 O O . ALA A 1 76 ? 32.758 4.169 -9.888 1.00 49.59 76 ALA A O 1
ATOM 610 N N . ASP A 1 77 ? 33.499 2.020 -9.691 1.00 44.41 77 ASP A N 1
ATOM 611 C CA . ASP A 1 77 ? 34.850 2.166 -9.145 1.00 44.41 77 ASP A CA 1
ATOM 612 C C . ASP A 1 77 ? 35.732 3.113 -9.982 1.00 44.41 77 ASP A C 1
ATOM 614 O O . ASP A 1 77 ? 35.683 3.016 -11.235 1.00 44.41 77 ASP A O 1
#

Radius of gyration: 16.31 Å; chains: 1; bounding box: 47×42×39 Å

Sequence (77 aa):
MTYLTEPPHTRDGDQEGWVARLTAGGWTYYHRSGCTESRGATEPVRSVVRGPWRYLSHHWRPCPHCRPPMDGDSSAD

Foldseek 3Di:
DDPPPPDPPVPVLQQKWKKFAFPVGDIDAIAGDPDPVVVVPPTDTPDMDMDGPVVSVVPGHHDPVRDPPPPPPPPDD

Secondary structure (DSSP, 8-state):
------------GGGEEEEEEETTSSBPPBEETT-SGGGG--SPEEEEEEEEHHHHHHHSPBPTTSPPPPS------

pLDDT: mean 71.89, std 16.09, range [42.38, 89.75]